Protein AF-A0A349B6N1-F1 (afdb_monomer)

Solvent-accessible surface area (backbone atoms only — not comparable to full-atom values): 6233 Å² total; per-residue (Å²): 134,77,68,34,76,48,78,56,98,93,41,81,46,80,33,86,40,68,71,80,73,52,56,73,65,50,50,49,51,40,52,51,54,51,53,57,46,42,62,50,6,75,63,31,42,87,94,47,46,77,70,32,94,56,28,71,59,32,49,71,34,28,36,42,58,53,53,61,75,65,71,64,57,69,70,42,51,50,54,50,42,53,53,40,31,72,75,68,75,42,56,39,72,78,33,31,34,42,56,54,20,38,54,41,39,76,72,71,99

Secondary structure (DSSP, 8-state):
-PPEEEEETTEEEEESSGGGGS-HHHHHHHHHHHHHHHHHHTTS-SS-GGGSTTHHHHHHSBHHHHHHHTT--HHHHHHHHHHHHHHHSS-GGGSBHHHHHHHHHHHT-

Mean predicted aligned error: 5.34 Å

pLDDT: mean 92.16, std 9.44, range [57.09, 98.81]

Radius of gyration: 15.43 Å; Cα contacts (8 Å, |Δi|>4): 122; chains: 1; bounding box: 40×24×40 Å

Nearest PDB structures (foldseek):
  8p84-assembly1_A  TM=9.374E-01  e=1.653E-10  Thermoanaerobacterales bacterium
  2bxr-assembly2_B  TM=8.688E-01  e=9.171E-04  Homo sapiens
  2z5y-assembly1_A  TM=8.136E-01  e=1.611E-03  Homo sapiens
  8i6i-assembly1_C  TM=7.270E-01  e=8.092E-04  Acinetobacter sp. YT-02
  6lqc-assembly1_A  TM=7.904E-01  e=2.070E-03  Erythrobacteraceae bacterium

Sequence (109 aa):
AGDDVILDDDGARRVANVAFGFDDDELTSYLELVGALEAIAEQVPLEAPWSVPQAQEWDAMSLAEWVRTREVVERVAGLFEVGVQAVFAASSAQLSLLHAAHYLHSAGG

Structure (mmCIF, N/CA/C/O backbone):
data_AF-A0A349B6N1-F1
#
_entry.id   AF-A0A349B6N1-F1
#
loop_
_atom_site.group_PDB
_atom_site.id
_atom_site.type_symbol
_atom_site.label_atom_id
_atom_site.label_alt_id
_atom_site.label_comp_id
_atom_site.label_asym_id
_atom_site.label_entity_id
_atom_site.label_seq_id
_atom_site.pdbx_PDB_ins_code
_atom_site.Cartn_x
_atom_site.Cartn_y
_atom_site.Cartn_z
_atom_site.occupancy
_atom_site.B_iso_or_equiv
_atom_site.auth_seq_id
_atom_site.auth_comp_id
_atom_site.auth_asym_id
_atom_site.auth_atom_id
_atom_site.pdbx_PDB_model_num
ATOM 1 N N . AL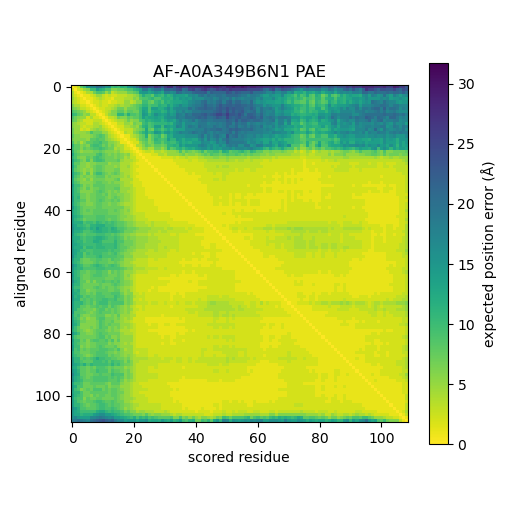A A 1 1 ? 23.993 13.649 -7.674 1.00 57.09 1 ALA A N 1
ATOM 2 C CA . ALA A 1 1 ? 22.811 12.842 -8.016 1.00 57.09 1 ALA A CA 1
ATOM 3 C C . ALA A 1 1 ? 23.312 11.433 -8.281 1.00 57.09 1 ALA A C 1
ATOM 5 O O . ALA A 1 1 ? 24.330 11.315 -8.953 1.00 57.09 1 ALA A O 1
ATOM 6 N N . GLY A 1 2 ? 22.733 10.420 -7.637 1.00 73.88 2 GLY A N 1
ATOM 7 C CA . GLY A 1 2 ? 23.036 9.027 -7.966 1.00 73.88 2 GLY A CA 1
ATOM 8 C C . GLY A 1 2 ? 22.209 8.639 -9.184 1.00 73.88 2 GLY A C 1
ATOM 9 O O . GLY A 1 2 ? 21.037 8.992 -9.230 1.00 73.88 2 GLY A O 1
ATOM 10 N N . ASP A 1 3 ? 22.830 7.994 -10.165 1.00 75.31 3 ASP A N 1
ATOM 11 C CA . ASP A 1 3 ? 22.098 7.364 -11.264 1.00 75.31 3 ASP A CA 1
ATOM 12 C C . ASP A 1 3 ? 21.572 6.008 -10.783 1.00 75.31 3 ASP A C 1
ATOM 14 O O . ASP A 1 3 ? 22.306 5.275 -10.110 1.00 75.31 3 ASP A O 1
ATOM 18 N N . ASP A 1 4 ? 20.355 5.652 -11.182 1.00 79.81 4 ASP A N 1
ATOM 19 C CA . ASP A 1 4 ? 19.790 4.323 -10.959 1.00 79.81 4 ASP A CA 1
ATOM 20 C C . ASP A 1 4 ? 20.187 3.383 -12.108 1.00 79.81 4 ASP A C 1
ATOM 22 O O . ASP A 1 4 ? 20.477 3.808 -13.232 1.00 79.81 4 ASP A O 1
ATOM 26 N N . VAL A 1 5 ? 20.222 2.079 -11.836 1.00 79.69 5 VAL A N 1
ATOM 27 C CA . VAL A 1 5 ? 20.469 1.045 -12.850 1.00 79.69 5 VAL A CA 1
ATOM 28 C C . VAL A 1 5 ? 19.235 0.167 -12.945 1.00 79.69 5 VAL A C 1
ATOM 30 O O . VAL A 1 5 ? 18.799 -0.395 -11.944 1.00 79.69 5 VAL A O 1
ATOM 33 N N . ILE A 1 6 ? 18.704 0.032 -14.156 1.00 77.38 6 ILE A N 1
ATOM 34 C CA . ILE A 1 6 ? 17.612 -0.882 -14.474 1.00 77.38 6 ILE A CA 1
ATOM 35 C C . ILE A 1 6 ? 18.204 -2.101 -15.163 1.00 77.38 6 ILE A C 1
ATOM 37 O O . ILE A 1 6 ? 19.025 -1.966 -16.073 1.00 77.38 6 ILE A O 1
ATOM 41 N N . LEU A 1 7 ? 17.798 -3.274 -14.688 1.00 77.25 7 LEU A N 1
ATOM 42 C CA . LEU A 1 7 ? 18.072 -4.562 -15.306 1.00 77.25 7 LEU A CA 1
ATOM 43 C C . LEU A 1 7 ? 16.761 -5.057 -15.917 1.00 77.25 7 LEU A C 1
ATOM 45 O O . LEU A 1 7 ? 15.794 -5.270 -15.187 1.00 77.25 7 LEU A O 1
ATOM 49 N N . ASP A 1 8 ? 16.737 -5.200 -17.234 1.00 76.00 8 ASP A N 1
ATOM 50 C CA . ASP A 1 8 ? 15.628 -5.752 -18.009 1.00 76.00 8 ASP A CA 1
ATOM 51 C C . ASP A 1 8 ? 16.142 -6.853 -18.957 1.00 76.00 8 ASP A C 1
ATOM 53 O O . ASP A 1 8 ? 17.332 -7.191 -18.952 1.00 76.00 8 ASP A O 1
ATOM 57 N N . ASP A 1 9 ? 15.244 -7.459 -19.739 1.00 73.56 9 ASP A N 1
ATOM 58 C CA . ASP A 1 9 ? 15.591 -8.543 -20.671 1.00 73.56 9 ASP A CA 1
ATOM 59 C C . ASP A 1 9 ? 16.571 -8.090 -21.776 1.00 73.56 9 ASP A C 1
ATOM 61 O O . ASP A 1 9 ? 17.297 -8.917 -22.335 1.00 73.56 9 ASP A O 1
ATOM 65 N N . ASP A 1 10 ? 16.648 -6.781 -22.049 1.00 76.25 10 ASP A N 1
ATOM 66 C CA . ASP A 1 10 ? 17.563 -6.170 -23.020 1.00 76.25 10 ASP A CA 1
ATOM 67 C C . ASP A 1 10 ? 18.927 -5.791 -22.401 1.00 76.25 10 ASP A C 1
ATOM 69 O O . ASP A 1 10 ? 19.869 -5.426 -23.117 1.00 76.25 10 ASP A O 1
ATOM 73 N N . GLY A 1 11 ? 19.079 -5.927 -21.078 1.00 82.12 11 GLY A N 1
ATOM 74 C CA . GLY A 1 11 ? 20.339 -5.801 -20.353 1.00 82.12 11 GLY A CA 1
ATOM 75 C C . GLY A 1 11 ? 20.309 -4.781 -19.215 1.00 82.12 11 GLY A C 1
ATOM 76 O O . GLY A 1 11 ? 19.309 -4.570 -18.539 1.00 82.12 11 GLY A O 1
ATOM 77 N N . ALA A 1 12 ? 21.469 -4.178 -18.939 1.00 83.38 12 ALA A N 1
ATOM 78 C CA . ALA A 1 12 ? 21.623 -3.179 -17.885 1.00 83.38 12 ALA A CA 1
ATOM 79 C C . ALA A 1 12 ? 21.699 -1.775 -18.485 1.00 83.38 12 ALA A C 1
ATOM 81 O O . ALA A 1 12 ? 22.633 -1.474 -19.234 1.00 83.38 12 ALA A O 1
ATOM 82 N N . ARG A 1 13 ? 20.782 -0.884 -18.099 1.00 83.38 13 ARG A N 1
ATOM 83 C CA . ARG A 1 13 ? 20.826 0.532 -18.487 1.00 83.38 13 ARG A CA 1
ATOM 84 C C . ARG A 1 13 ? 20.872 1.451 -17.275 1.00 83.38 13 ARG A C 1
ATOM 86 O O . ARG A 1 13 ? 20.175 1.243 -16.287 1.00 83.38 13 ARG A O 1
ATOM 93 N N . ARG A 1 14 ? 21.693 2.500 -17.365 1.00 78.62 14 ARG A N 1
ATOM 94 C CA . ARG A 1 14 ? 21.701 3.595 -16.388 1.00 78.62 14 ARG A CA 1
ATOM 95 C C . ARG A 1 14 ? 20.612 4.593 -16.732 1.00 78.62 14 ARG A C 1
ATOM 97 O O . ARG A 1 14 ? 20.515 5.023 -17.880 1.00 78.62 14 ARG A O 1
ATOM 104 N N . VAL A 1 15 ? 19.836 4.981 -15.734 1.00 75.81 15 VAL A N 1
ATOM 105 C CA . VAL A 1 15 ? 18.797 5.999 -15.846 1.00 75.81 15 VAL A CA 1
ATOM 106 C C . VAL A 1 15 ? 18.986 7.049 -14.765 1.00 75.81 15 VAL A C 1
ATOM 108 O O . VAL A 1 15 ? 19.446 6.762 -13.666 1.00 75.81 15 VAL A O 1
ATOM 111 N N . ALA A 1 16 ? 18.605 8.285 -15.077 1.00 71.50 16 ALA A N 1
ATOM 112 C CA . ALA A 1 16 ? 18.660 9.376 -14.107 1.00 71.50 16 ALA A CA 1
ATOM 113 C C . ALA A 1 16 ? 17.680 9.177 -12.931 1.00 71.50 16 ALA A C 1
ATOM 115 O O . ALA A 1 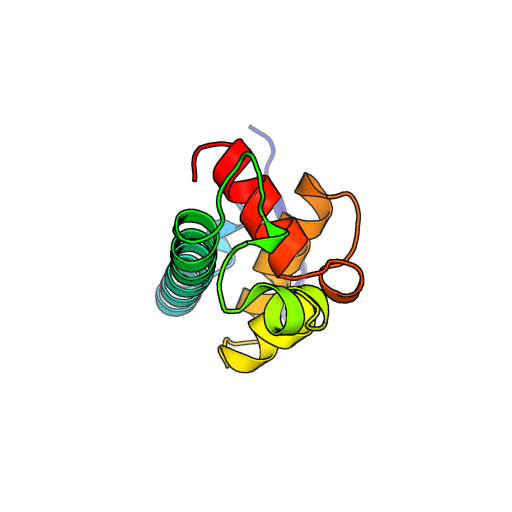16 ? 17.825 9.825 -11.899 1.00 71.50 16 ALA A O 1
ATOM 116 N N . ASN A 1 17 ? 16.664 8.328 -13.114 1.00 70.56 17 ASN A N 1
ATOM 117 C CA . ASN A 1 17 ? 15.656 7.963 -12.125 1.00 70.56 17 ASN A CA 1
ATOM 118 C C . ASN A 1 17 ? 14.991 6.647 -12.554 1.00 70.56 17 ASN A C 1
ATOM 120 O O . ASN A 1 17 ? 14.676 6.492 -13.739 1.00 70.56 17 ASN A O 1
ATOM 124 N N . VAL A 1 18 ? 14.741 5.737 -11.612 1.00 71.81 18 VAL A N 1
ATOM 125 C CA . VAL A 1 18 ? 14.024 4.472 -11.848 1.00 71.81 18 VAL A CA 1
ATOM 126 C C . VAL A 1 18 ? 12.667 4.654 -12.547 1.00 71.81 18 VAL A C 1
ATOM 128 O O . VAL A 1 18 ? 12.264 3.786 -13.315 1.00 71.81 18 VAL A O 1
ATOM 131 N N . ALA A 1 19 ? 11.999 5.800 -12.376 1.00 68.88 19 ALA A N 1
ATOM 132 C CA . ALA A 1 19 ? 10.750 6.144 -13.056 1.00 68.88 19 ALA A CA 1
ATOM 133 C C . ALA A 1 19 ? 10.899 6.216 -14.586 1.00 68.88 19 ALA A C 1
ATOM 135 O O . ALA A 1 19 ? 9.996 5.801 -15.300 1.00 68.88 19 ALA A O 1
ATOM 136 N N . PHE A 1 20 ? 12.068 6.614 -15.110 1.00 71.19 20 PHE A N 1
ATOM 137 C CA . PHE A 1 20 ? 12.379 6.533 -16.553 1.00 71.19 20 PHE A CA 1
ATOM 138 C C . PHE A 1 20 ? 12.604 5.088 -17.038 1.00 71.19 20 PHE A C 1
ATOM 140 O O . PHE A 1 20 ? 13.003 4.826 -18.179 1.00 71.19 20 PHE A O 1
ATOM 147 N N . GLY A 1 21 ? 12.406 4.135 -16.133 1.00 78.06 21 GLY A N 1
ATOM 148 C CA . GLY A 1 21 ? 12.234 2.729 -16.406 1.00 78.06 21 GLY A CA 1
ATOM 149 C C . GLY A 1 21 ? 10.949 2.391 -17.131 1.00 78.06 21 GLY A C 1
ATOM 150 O O . GLY A 1 21 ? 10.949 1.448 -17.915 1.00 78.06 21 GLY A O 1
ATOM 151 N N . PHE A 1 22 ? 9.892 3.146 -16.864 1.00 83.50 22 PHE A N 1
ATOM 152 C CA . PHE A 1 22 ? 8.512 2.790 -17.155 1.00 83.50 22 PHE A CA 1
ATOM 153 C C . PHE A 1 22 ? 7.945 3.679 -18.257 1.00 83.50 22 PHE A C 1
ATOM 155 O O . PHE A 1 22 ? 8.410 4.807 -18.444 1.00 83.50 22 PHE A O 1
ATOM 162 N N . ASP A 1 23 ? 6.976 3.156 -19.002 1.00 88.50 23 ASP A N 1
ATOM 163 C CA . ASP A 1 23 ? 6.204 3.963 -19.946 1.00 88.50 23 ASP A CA 1
ATOM 164 C C . ASP A 1 23 ? 5.072 4.743 -19.247 1.00 88.50 23 ASP A C 1
ATOM 166 O O . ASP A 1 23 ? 4.819 4.587 -18.048 1.00 88.50 23 ASP A O 1
ATOM 170 N N . ASP A 1 24 ? 4.423 5.644 -19.989 1.00 90.31 24 ASP A N 1
ATOM 171 C CA . ASP A 1 24 ? 3.395 6.539 -19.443 1.00 90.31 24 ASP A CA 1
ATOM 172 C C . ASP A 1 24 ? 2.155 5.772 -18.944 1.00 90.31 24 ASP A C 1
ATOM 174 O O . ASP A 1 24 ? 1.529 6.188 -17.963 1.00 90.31 24 ASP A O 1
ATOM 178 N N . ASP A 1 25 ? 1.815 4.642 -19.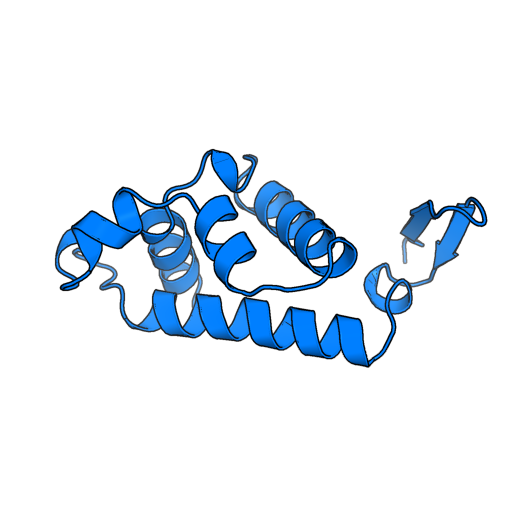571 1.00 93.25 25 ASP A N 1
ATOM 179 C CA . ASP A 1 25 ? 0.672 3.812 -19.181 1.00 93.25 25 ASP A CA 1
ATOM 180 C C . ASP A 1 25 ? 0.989 3.044 -17.887 1.00 93.25 25 ASP A C 1
ATOM 182 O O . ASP A 1 25 ? 0.169 2.995 -16.968 1.00 93.25 25 ASP A O 1
ATOM 186 N N . GLU A 1 26 ? 2.206 2.510 -17.760 1.00 93.31 26 GLU A N 1
ATOM 187 C CA . GLU A 1 26 ? 2.704 1.863 -16.544 1.00 93.31 26 GLU A CA 1
ATOM 188 C C . GLU A 1 26 ? 2.771 2.837 -15.361 1.00 93.31 26 GLU A C 1
ATOM 190 O O . GLU A 1 26 ? 2.343 2.500 -14.255 1.00 93.31 26 GLU A O 1
ATOM 195 N N . LEU A 1 27 ? 3.274 4.057 -15.576 1.00 92.38 27 LEU A N 1
ATOM 196 C CA . LEU A 1 27 ? 3.310 5.088 -14.535 1.00 92.38 27 LEU A CA 1
ATOM 197 C C . LEU A 1 27 ? 1.902 5.519 -14.124 1.00 92.38 27 LEU A C 1
ATOM 199 O O . LEU A 1 27 ? 1.639 5.691 -12.934 1.00 92.38 27 LEU A O 1
ATOM 203 N N . THR A 1 28 ? 0.987 5.650 -15.084 1.00 95.44 28 THR A N 1
ATOM 204 C CA . THR A 1 28 ? -0.423 5.939 -14.798 1.00 95.44 28 THR A CA 1
ATOM 205 C C . THR A 1 28 ? -1.045 4.825 -13.959 1.00 95.44 28 THR A C 1
ATOM 207 O O . THR A 1 28 ? -1.611 5.102 -12.904 1.00 95.44 28 THR A O 1
ATOM 210 N N . SER A 1 29 ? -0.858 3.565 -14.357 1.00 96.44 29 SER A N 1
ATOM 211 C CA . SER A 1 29 ? -1.348 2.395 -13.621 1.00 96.44 29 SER A CA 1
ATOM 212 C C . SER A 1 29 ? -0.762 2.309 -12.205 1.00 96.44 29 SER A C 1
ATOM 214 O O . SER A 1 29 ? -1.470 1.971 -11.255 1.00 96.44 29 SER A O 1
ATOM 216 N N . TYR A 1 30 ? 0.512 2.669 -12.030 1.00 95.94 30 TYR A N 1
ATOM 217 C CA . TYR A 1 30 ? 1.141 2.763 -10.714 1.00 95.94 30 TYR A CA 1
ATOM 218 C C . TYR A 1 30 ? 0.495 3.845 -9.838 1.00 95.94 30 TYR A C 1
ATOM 220 O O . TYR A 1 30 ? 0.185 3.589 -8.674 1.00 95.94 30 TYR A O 1
ATOM 228 N N . LEU A 1 31 ? 0.262 5.042 -10.383 1.00 95.75 31 LEU A N 1
ATOM 229 C CA . LEU A 1 31 ? -0.397 6.130 -9.654 1.00 95.75 31 LEU A CA 1
ATOM 230 C C . LEU A 1 31 ? -1.836 5.767 -9.273 1.00 95.75 31 LEU A C 1
ATOM 232 O O . LEU A 1 31 ? -2.259 6.047 -8.153 1.00 95.75 31 LEU A O 1
ATOM 236 N N . GLU A 1 32 ? -2.570 5.102 -10.166 1.00 97.88 32 GLU A N 1
ATOM 237 C CA . GLU A 1 32 ? -3.904 4.578 -9.871 1.00 97.88 32 GLU A CA 1
ATOM 238 C C . GLU A 1 32 ? -3.863 3.546 -8.742 1.00 97.88 32 GLU A C 1
ATOM 240 O O . GLU A 1 32 ? -4.670 3.628 -7.820 1.00 97.88 32 GLU A O 1
ATOM 245 N N . LEU A 1 33 ? -2.906 2.612 -8.768 1.00 98.19 33 LEU A N 1
ATOM 246 C CA . LEU A 1 33 ? -2.717 1.619 -7.711 1.00 98.19 33 LEU A CA 1
ATOM 247 C C . LEU A 1 33 ? -2.464 2.278 -6.347 1.00 98.19 33 LEU A C 1
ATOM 249 O O . LEU A 1 33 ? -3.112 1.908 -5.366 1.00 98.19 33 LEU A O 1
ATOM 253 N N . VAL A 1 34 ? -1.553 3.255 -6.289 1.00 97.00 34 VAL A N 1
ATOM 254 C CA . VAL A 1 34 ? -1.219 3.990 -5.057 1.00 97.00 34 VAL A CA 1
ATOM 255 C C . VAL A 1 34 ? -2.423 4.783 -4.552 1.00 97.00 34 VAL A C 1
ATOM 257 O O . VAL A 1 34 ? -2.825 4.594 -3.405 1.00 97.00 34 VAL A O 1
ATOM 260 N N . GLY A 1 35 ? -3.078 5.563 -5.416 1.00 97.94 35 GLY A N 1
ATOM 261 C CA . GLY A 1 35 ? -4.273 6.323 -5.041 1.00 97.94 35 GLY A CA 1
ATOM 262 C C . GLY A 1 35 ? -5.417 5.425 -4.559 1.00 97.94 35 GLY A C 1
ATOM 263 O O . GLY A 1 35 ? -6.190 5.785 -3.671 1.00 97.94 35 GLY A O 1
ATOM 264 N N . ALA A 1 36 ? -5.512 4.201 -5.080 1.00 98.38 36 ALA A N 1
ATOM 265 C CA . ALA A 1 36 ? -6.496 3.239 -4.612 1.00 98.38 36 ALA A CA 1
ATOM 266 C C . ALA A 1 36 ? -6.179 2.669 -3.217 1.00 98.38 36 ALA A C 1
ATOM 268 O O . ALA A 1 36 ? -7.109 2.237 -2.532 1.00 98.38 36 ALA A O 1
ATOM 269 N N . LEU A 1 37 ? -4.904 2.626 -2.807 1.00 98.44 37 LEU A N 1
ATOM 270 C CA . LEU A 1 37 ? -4.508 2.295 -1.433 1.00 98.44 37 LEU A CA 1
ATOM 271 C C . LEU A 1 37 ? -4.750 3.481 -0.495 1.00 98.44 37 LEU A C 1
ATOM 273 O O . LEU A 1 37 ? -5.282 3.280 0.594 1.00 98.44 37 LEU A O 1
ATOM 277 N N . GLU A 1 38 ? -4.424 4.701 -0.927 1.00 98.25 38 GLU A N 1
ATOM 278 C CA . GLU A 1 38 ? -4.705 5.942 -0.190 1.00 98.25 38 GLU A CA 1
ATOM 279 C C . GLU A 1 38 ? -6.202 6.061 0.132 1.00 98.25 38 GLU A C 1
ATOM 281 O O . GLU A 1 38 ? -6.583 6.259 1.283 1.00 98.25 38 GLU A O 1
ATOM 286 N N . ALA A 1 39 ? -7.076 5.788 -0.841 1.00 98.31 39 ALA A N 1
ATOM 287 C CA . ALA A 1 39 ? -8.523 5.784 -0.628 1.00 98.31 39 ALA A CA 1
ATOM 288 C C . ALA A 1 39 ? -8.996 4.735 0.402 1.00 98.31 39 ALA A C 1
ATOM 290 O O . ALA A 1 39 ? -10.039 4.906 1.039 1.00 98.31 39 ALA A O 1
ATOM 291 N N . ILE A 1 40 ? -8.268 3.625 0.571 1.00 98.19 40 ILE A N 1
ATOM 292 C CA . ILE A 1 40 ? -8.529 2.658 1.650 1.00 98.19 40 ILE A CA 1
ATOM 293 C C . ILE A 1 40 ? -8.014 3.222 2.977 1.00 98.19 40 ILE A C 1
ATOM 295 O O . ILE A 1 40 ? -8.732 3.169 3.973 1.00 98.19 40 ILE A O 1
ATOM 299 N N . ALA A 1 41 ? -6.811 3.798 2.992 1.00 98.31 41 ALA A N 1
ATOM 300 C CA . ALA A 1 41 ? -6.197 4.410 4.168 1.00 98.31 41 ALA A CA 1
ATOM 301 C C . ALA A 1 41 ? -7.075 5.508 4.789 1.00 98.31 41 ALA A C 1
ATOM 303 O O . ALA A 1 41 ? -7.309 5.482 5.998 1.00 98.31 41 ALA A O 1
ATOM 304 N N . GLU A 1 42 ? -7.658 6.389 3.973 1.00 97.88 42 GLU A N 1
ATOM 305 C CA . GLU A 1 42 ? -8.576 7.451 4.415 1.00 97.88 42 GLU A CA 1
ATOM 306 C C . GLU A 1 42 ? -9.817 6.923 5.162 1.00 97.88 42 GLU A C 1
ATOM 308 O O . GLU A 1 42 ? -10.385 7.618 6.007 1.00 97.88 42 GLU A O 1
ATOM 313 N N . GLN A 1 43 ? -10.242 5.685 4.888 1.00 97.88 43 GLN A N 1
ATOM 314 C CA . GLN A 1 43 ? -11.381 5.054 5.564 1.00 97.88 43 GLN A CA 1
ATOM 315 C C . GLN A 1 43 ? -11.013 4.447 6.923 1.00 97.88 43 GLN A C 1
ATOM 317 O O . GLN A 1 43 ? -11.907 4.179 7.728 1.00 97.88 43 GLN A O 1
ATOM 322 N N . VAL A 1 44 ? -9.726 4.202 7.190 1.00 98.25 44 VAL A N 1
ATOM 323 C CA . VAL A 1 44 ? -9.255 3.523 8.403 1.00 98.25 44 VAL A CA 1
ATOM 324 C C . VAL A 1 44 ? -9.045 4.541 9.531 1.00 98.25 44 VAL A C 1
ATOM 326 O O . VAL A 1 44 ? -8.154 5.385 9.429 1.00 98.25 44 VAL A O 1
ATOM 329 N N . PRO A 1 45 ? -9.799 4.473 10.645 1.00 97.62 45 PRO A N 1
ATOM 330 C CA . PRO A 1 45 ? -9.625 5.408 11.756 1.00 97.62 45 PRO A CA 1
ATOM 331 C C . PRO A 1 45 ? -8.259 5.247 12.437 1.00 97.62 45 PRO A C 1
ATOM 333 O O . PRO A 1 45 ? -7.861 4.131 12.762 1.00 97.62 45 PRO A O 1
ATOM 336 N N . LEU A 1 46 ? -7.573 6.358 12.729 1.00 97.38 46 LEU A N 1
ATOM 337 C CA . LEU A 1 46 ? -6.241 6.337 13.356 1.00 97.38 46 LEU A CA 1
ATOM 338 C C . LEU A 1 46 ? -6.253 5.775 14.788 1.00 97.38 46 LEU A C 1
ATOM 340 O O . LEU A 1 46 ? -5.381 5.001 15.159 1.00 97.38 46 LEU A O 1
ATOM 344 N N . GLU A 1 47 ? -7.260 6.117 15.590 1.00 97.56 47 GLU A N 1
ATOM 345 C CA . GLU A 1 47 ? -7.319 5.689 16.999 1.00 97.56 47 GLU A CA 1
ATOM 346 C C . GLU A 1 47 ? -7.839 4.255 17.178 1.00 97.56 47 GLU A C 1
ATOM 348 O O . GLU A 1 47 ? -7.588 3.606 18.192 1.00 97.56 47 GLU A O 1
ATOM 353 N N . ALA A 1 48 ? -8.613 3.762 16.209 1.00 97.62 48 ALA A N 1
ATOM 354 C CA . ALA A 1 48 ? -9.272 2.464 16.285 1.00 97.62 48 ALA A CA 1
A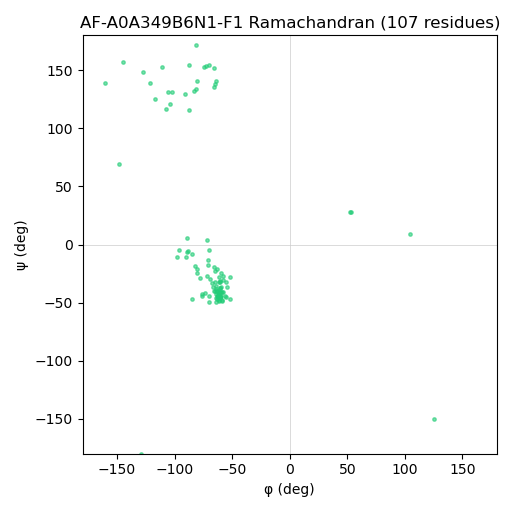TOM 355 C C . ALA A 1 48 ? -9.401 1.841 14.885 1.00 97.62 48 ALA A C 1
ATOM 357 O O . ALA A 1 48 ? -10.520 1.730 14.369 1.00 97.62 48 ALA A O 1
ATOM 358 N N . PRO A 1 49 ? -8.289 1.420 14.253 1.00 97.62 49 PRO A N 1
ATOM 359 C CA . PRO A 1 49 ? -8.305 0.881 12.891 1.00 97.62 49 PRO A CA 1
ATOM 360 C C . PRO A 1 49 ? -9.225 -0.339 12.741 1.00 97.62 49 PRO A C 1
ATOM 362 O O . PRO A 1 49 ? -9.870 -0.507 11.714 1.00 97.62 49 PRO A O 1
ATOM 365 N N . TRP A 1 50 ? -9.395 -1.137 13.799 1.00 98.06 50 TRP A N 1
ATOM 366 C CA . TRP A 1 50 ? -10.306 -2.291 13.834 1.00 98.06 50 TRP A CA 1
ATOM 367 C C . TRP A 1 50 ? -11.806 -1.939 13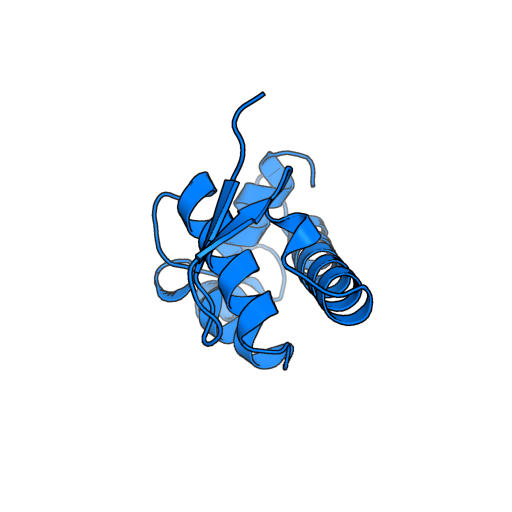.822 1.00 98.06 50 TRP A 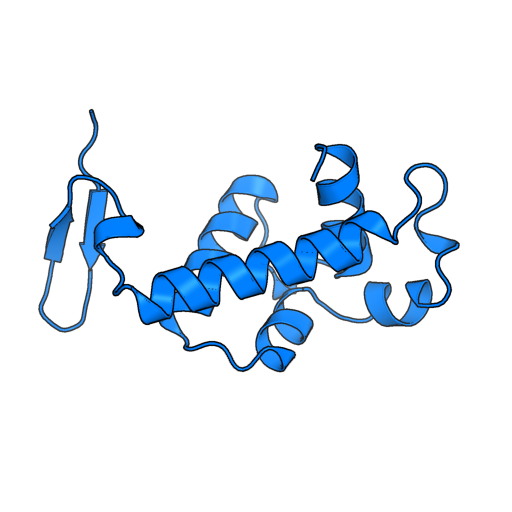C 1
ATOM 369 O O . TRP A 1 50 ? -12.639 -2.842 13.811 1.00 98.06 50 TRP A O 1
ATOM 379 N N . SER A 1 51 ? -12.176 -0.656 13.886 1.00 98.19 51 SER A N 1
ATOM 380 C CA . SER A 1 51 ? -13.582 -0.223 13.923 1.00 98.19 51 SER A CA 1
ATOM 381 C C . SER A 1 51 ? -14.201 0.036 12.545 1.00 98.19 51 SER A C 1
ATOM 383 O O . SER A 1 51 ? -15.421 0.180 12.455 1.00 98.19 51 SER A O 1
ATOM 385 N N . VAL A 1 52 ? -13.397 0.075 11.473 1.00 97.56 52 VAL A N 1
ATOM 386 C CA . VAL A 1 52 ? -13.914 0.192 10.100 1.00 97.56 52 VAL A CA 1
ATOM 387 C C . VAL A 1 52 ? -14.750 -1.054 9.751 1.00 97.56 52 VAL A C 1
ATOM 389 O O . VAL A 1 52 ? -14.369 -2.157 10.149 1.00 97.56 52 VAL A O 1
ATOM 392 N N . PRO A 1 53 ? -15.885 -0.944 9.029 1.00 98.19 53 PRO A N 1
ATOM 393 C CA . PRO A 1 53 ? -16.765 -2.092 8.777 1.00 98.19 53 PRO A CA 1
ATOM 394 C C . PRO A 1 53 ? -16.072 -3.298 8.126 1.00 98.19 53 PRO A C 1
ATOM 396 O O . PRO A 1 53 ? -16.432 -4.440 8.402 1.00 98.19 53 PRO A O 1
ATOM 399 N N . GLN A 1 54 ? -15.061 -3.048 7.295 1.00 98.19 5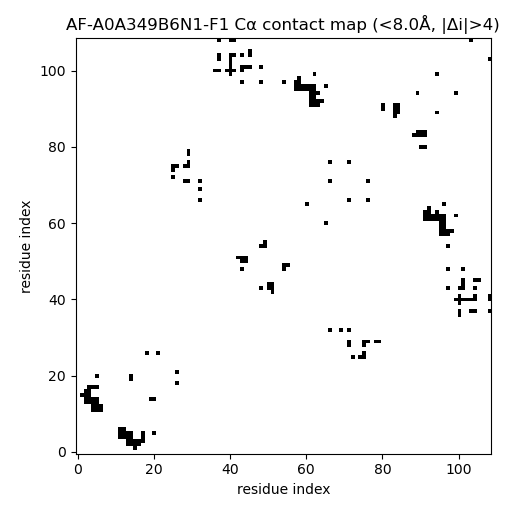4 GLN A N 1
ATOM 400 C CA . GLN A 1 54 ? -14.281 -4.050 6.573 1.00 98.19 54 GLN A CA 1
ATOM 401 C C . GLN A 1 54 ? -13.060 -4.555 7.356 1.00 98.19 54 GLN A C 1
ATOM 403 O O . GLN A 1 54 ? -12.277 -5.324 6.808 1.00 98.19 54 GLN A O 1
ATOM 408 N N . ALA A 1 55 ? -12.873 -4.160 8.622 1.00 98.44 55 ALA A N 1
ATOM 409 C CA . ALA A 1 55 ? -11.648 -4.437 9.378 1.00 98.44 55 ALA A CA 1
ATOM 410 C C . ALA A 1 55 ? -11.252 -5.917 9.350 1.00 98.44 55 ALA A C 1
ATOM 412 O O . ALA A 1 55 ? -10.103 -6.235 9.075 1.00 98.44 55 ALA A O 1
ATOM 413 N N . GLN A 1 56 ? -12.203 -6.825 9.585 1.00 98.44 56 GLN A N 1
ATOM 414 C CA . GLN A 1 56 ? -11.923 -8.262 9.580 1.00 98.44 56 GLN A CA 1
ATOM 415 C C . GLN A 1 56 ? -11.483 -8.770 8.199 1.00 98.44 56 GLN A C 1
ATOM 417 O O . GLN A 1 56 ? -10.613 -9.630 8.115 1.00 98.44 56 GLN A O 1
ATOM 422 N N . GLU A 1 57 ? -12.085 -8.256 7.127 1.00 98.50 57 GLU A N 1
ATOM 423 C CA . GLU A 1 57 ? -11.741 -8.633 5.756 1.00 98.50 57 GLU A CA 1
ATOM 424 C C . GLU A 1 57 ? -10.357 -8.099 5.377 1.00 98.50 57 GLU A C 1
ATOM 426 O O . GLU A 1 57 ? -9.508 -8.856 4.913 1.00 98.50 57 GLU A O 1
ATOM 431 N N . TRP A 1 58 ? -10.105 -6.813 5.626 1.00 98.62 58 TRP A N 1
ATOM 432 C CA . TRP A 1 58 ? -8.831 -6.171 5.307 1.00 98.62 58 TRP A CA 1
ATOM 433 C C . TRP A 1 58 ? -7.682 -6.664 6.184 1.00 98.62 58 TRP A C 1
ATOM 435 O O . TRP A 1 58 ? -6.545 -6.679 5.731 1.00 98.62 58 TRP A O 1
ATOM 445 N N . ASP A 1 59 ? -7.943 -7.080 7.422 1.00 98.69 59 ASP A N 1
ATOM 446 C CA . ASP A 1 59 ? -6.897 -7.639 8.280 1.00 98.69 59 ASP A CA 1
ATOM 447 C C . ASP A 1 59 ? -6.553 -9.092 7.922 1.00 98.69 59 ASP A C 1
ATOM 449 O O . ASP A 1 59 ? -5.417 -9.528 8.096 1.00 98.69 59 ASP A O 1
ATOM 453 N N . ALA A 1 60 ? -7.519 -9.838 7.376 1.00 98.44 60 ALA A N 1
ATOM 454 C CA . ALA A 1 60 ? -7.305 -11.201 6.893 1.00 98.44 60 ALA A CA 1
ATOM 455 C C . ALA A 1 60 ? -6.672 -11.260 5.492 1.00 98.44 60 ALA A C 1
ATOM 457 O O . ALA A 1 60 ? -6.113 -12.293 5.124 1.00 98.44 60 ALA A O 1
ATOM 458 N N . MET A 1 61 ? -6.775 -10.182 4.712 1.00 98.69 61 MET A N 1
ATOM 459 C CA . MET A 1 61 ? -6.199 -10.064 3.375 1.00 98.69 61 MET A CA 1
ATOM 460 C C . MET A 1 61 ? -4.788 -9.479 3.452 1.00 98.69 61 MET A C 1
ATOM 462 O O . MET A 1 61 ? -4.571 -8.421 4.044 1.00 98.69 61 MET A O 1
ATOM 466 N N . SER A 1 62 ? -3.820 -10.130 2.812 1.00 98.81 62 SER A N 1
ATOM 467 C CA . SER A 1 62 ? -2.488 -9.548 2.650 1.00 98.81 62 SER A CA 1
ATOM 468 C C . SER A 1 62 ? -2.487 -8.407 1.627 1.00 98.81 62 SER A C 1
ATOM 470 O O . SER A 1 62 ? -3.268 -8.401 0.672 1.00 98.81 62 SER A O 1
ATOM 472 N N . LEU A 1 63 ? -1.556 -7.461 1.758 1.00 98.81 63 LEU A N 1
ATOM 473 C CA . LEU A 1 63 ? -1.392 -6.386 0.779 1.00 98.81 63 LEU A CA 1
ATOM 474 C C . LEU A 1 63 ? -1.071 -6.949 -0.618 1.00 98.81 63 LEU A C 1
ATOM 476 O O . LEU A 1 63 ? -1.598 -6.455 -1.611 1.00 98.81 63 LEU A O 1
ATOM 480 N N . ALA A 1 64 ? -0.290 -8.032 -0.705 1.00 98.62 64 ALA A N 1
ATOM 481 C CA . ALA A 1 64 ? -0.025 -8.720 -1.972 1.00 98.62 64 ALA A CA 1
ATOM 482 C C . ALA A 1 64 ? -1.295 -9.292 -2.623 1.00 98.62 64 ALA A C 1
ATOM 484 O O . ALA A 1 64 ? -1.442 -9.244 -3.844 1.00 98.62 64 ALA A O 1
ATOM 485 N N . GLU A 1 65 ? -2.204 -9.874 -1.832 1.00 98.62 65 GLU A N 1
ATOM 486 C CA . GLU A 1 65 ? -3.494 -10.361 -2.338 1.00 98.62 65 GLU A CA 1
ATOM 487 C C . GLU A 1 65 ? -4.323 -9.218 -2.894 1.00 98.62 65 GLU A C 1
ATOM 489 O O . GLU A 1 65 ? -4.835 -9.335 -4.005 1.00 98.62 65 GLU A O 1
ATOM 494 N N . TRP A 1 66 ? -4.380 -8.100 -2.175 1.00 98.62 66 TRP A N 1
ATOM 495 C CA . TRP A 1 66 ? -5.072 -6.910 -2.641 1.00 98.62 66 TRP A CA 1
ATOM 496 C C . TRP A 1 66 ? -4.487 -6.371 -3.954 1.00 98.62 66 TRP A C 1
ATOM 498 O O . TRP A 1 66 ? -5.248 -6.142 -4.893 1.00 98.62 66 TRP A O 1
ATOM 508 N N . VAL A 1 67 ? -3.158 -6.254 -4.084 1.00 98.44 67 VAL A N 1
ATOM 509 C CA . VAL A 1 67 ? -2.515 -5.816 -5.342 1.00 98.44 67 VAL A CA 1
ATOM 510 C C . VAL A 1 67 ? -2.894 -6.736 -6.505 1.00 98.44 67 VAL A C 1
ATOM 512 O O . VAL A 1 67 ? -3.220 -6.249 -7.585 1.00 98.44 67 VAL A O 1
ATOM 515 N N . ARG A 1 68 ? -2.947 -8.060 -6.295 1.00 97.81 68 ARG A N 1
ATOM 516 C CA . ARG A 1 68 ? -3.382 -9.003 -7.343 1.00 97.81 68 ARG A CA 1
ATOM 517 C C . ARG A 1 68 ? -4.815 -8.754 -7.813 1.00 97.81 68 ARG A C 1
ATOM 519 O O . ARG A 1 68 ? -5.097 -8.962 -8.987 1.00 97.81 68 ARG A O 1
ATOM 526 N N . THR A 1 69 ? -5.707 -8.280 -6.939 1.00 97.62 69 THR A N 1
ATOM 527 C CA . THR A 1 69 ? -7.083 -7.919 -7.338 1.00 97.62 69 THR A CA 1
ATOM 528 C C . THR A 1 69 ? -7.164 -6.657 -8.200 1.00 97.62 69 THR A C 1
ATOM 530 O O . THR A 1 69 ? -8.210 -6.398 -8.788 1.00 97.62 69 THR A O 1
ATOM 533 N N . ARG A 1 70 ? -6.083 -5.868 -8.286 1.00 97.31 70 ARG A N 1
ATOM 534 C CA . ARG A 1 70 ? -6.012 -4.657 -9.117 1.00 97.31 70 ARG A CA 1
ATOM 535 C C . ARG A 1 70 ? -5.632 -4.933 -10.571 1.00 97.31 70 ARG A C 1
ATOM 537 O O . ARG A 1 70 ? -5.700 -4.010 -11.369 1.00 97.31 70 ARG A O 1
ATOM 544 N N . GLU A 1 71 ? -5.242 -6.168 -10.901 1.00 94.31 71 GLU A N 1
ATOM 545 C CA . GLU A 1 71 ? -4.918 -6.611 -12.269 1.00 94.31 71 GLU A CA 1
ATOM 546 C C . GLU A 1 71 ? -3.879 -5.727 -12.993 1.00 94.31 71 GLU A C 1
ATOM 548 O O . GLU A 1 71 ? -3.856 -5.647 -14.220 1.00 94.31 71 GLU A O 1
ATOM 553 N N . VAL A 1 72 ? -2.991 -5.073 -12.235 1.00 95.12 72 VAL A N 1
ATOM 554 C CA . VAL A 1 72 ? -1.875 -4.301 -12.794 1.00 95.12 72 VAL A CA 1
ATOM 555 C C . VAL A 1 72 ? -0.834 -5.232 -13.415 1.00 95.12 72 VAL A C 1
ATOM 557 O O . VAL A 1 72 ? -0.687 -6.389 -13.014 1.00 95.12 72 VAL A O 1
ATOM 560 N N . VAL A 1 73 ? -0.070 -4.724 -14.381 1.00 94.75 73 VAL A N 1
ATOM 561 C CA . VAL A 1 73 ? 1.021 -5.491 -14.994 1.00 94.75 73 VAL A CA 1
ATOM 562 C C . VAL A 1 73 ? 2.139 -5.779 -13.985 1.00 94.75 73 VAL A C 1
ATOM 564 O O . VAL A 1 73 ? 2.390 -4.995 -13.068 1.00 94.75 73 VAL A O 1
ATOM 567 N N . GLU A 1 74 ? 2.862 -6.884 -14.185 1.00 92.62 74 GLU A N 1
ATOM 568 C CA . GLU A 1 74 ? 3.886 -7.377 -13.247 1.00 92.62 74 GLU A CA 1
ATOM 569 C C . GLU A 1 74 ? 4.956 -6.325 -12.917 1.00 92.62 74 GLU A C 1
ATOM 571 O O . GLU A 1 74 ? 5.394 -6.211 -11.776 1.00 92.62 74 GLU A O 1
ATOM 576 N N . ARG A 1 75 ? 5.345 -5.498 -13.895 1.00 90.25 75 ARG A N 1
ATOM 577 C CA . ARG A 1 75 ? 6.322 -4.421 -13.680 1.00 90.25 75 ARG A CA 1
ATOM 578 C C . ARG A 1 75 ? 5.825 -3.368 -12.685 1.00 90.25 75 ARG A C 1
ATOM 580 O O . ARG A 1 75 ? 6.600 -2.926 -11.840 1.00 90.25 75 ARG A O 1
ATOM 587 N N . VAL A 1 76 ? 4.545 -3.002 -12.752 1.00 94.56 76 VAL A N 1
ATOM 588 C CA . VAL A 1 76 ? 3.910 -2.045 -11.830 1.00 94.56 76 VAL A CA 1
ATOM 589 C C . VAL A 1 76 ? 3.773 -2.656 -10.437 1.00 94.56 76 VAL A C 1
ATOM 591 O O . VAL A 1 76 ? 4.131 -2.011 -9.451 1.00 94.56 76 VAL A O 1
ATOM 594 N N . ALA A 1 77 ? 3.340 -3.920 -10.347 1.00 96.00 77 ALA A N 1
ATOM 595 C CA . ALA A 1 77 ? 3.297 -4.652 -9.080 1.00 96.00 77 ALA A CA 1
ATOM 596 C C . ALA A 1 77 ? 4.690 -4.763 -8.434 1.00 96.00 77 ALA A C 1
ATOM 598 O O . ALA A 1 77 ? 4.832 -4.565 -7.228 1.00 96.00 77 ALA A O 1
ATOM 599 N N . GLY A 1 78 ? 5.729 -5.011 -9.236 1.00 94.31 78 GLY A N 1
ATOM 600 C CA . GLY A 1 78 ? 7.116 -5.059 -8.783 1.00 94.31 78 GLY A CA 1
ATOM 601 C C . GLY A 1 78 ? 7.625 -3.714 -8.262 1.00 94.31 78 GLY A C 1
ATOM 602 O O . GLY A 1 78 ? 8.265 -3.671 -7.213 1.00 94.31 78 GLY A O 1
ATOM 603 N N . LEU A 1 79 ? 7.308 -2.604 -8.940 1.00 93.31 79 LEU A N 1
ATOM 604 C CA . LEU A 1 79 ? 7.654 -1.264 -8.450 1.00 93.31 79 LEU A CA 1
ATOM 605 C C . LEU A 1 79 ? 6.974 -0.964 -7.108 1.00 93.31 79 LEU A C 1
ATOM 607 O O . LEU A 1 79 ? 7.614 -0.461 -6.184 1.00 93.31 79 LEU A O 1
ATOM 611 N N . PHE A 1 80 ? 5.694 -1.317 -6.986 1.00 96.25 80 PHE A N 1
ATOM 612 C CA . PHE A 1 80 ? 4.948 -1.184 -5.740 1.00 96.25 80 PHE A CA 1
ATOM 613 C C . PHE A 1 80 ? 5.567 -2.024 -4.611 1.00 96.25 80 PHE A C 1
ATOM 615 O O . PHE A 1 80 ? 5.781 -1.512 -3.514 1.00 96.25 80 PHE A O 1
ATOM 622 N N . GLU A 1 81 ? 5.939 -3.277 -4.886 1.00 97.00 81 GLU A N 1
ATOM 623 C CA . GLU A 1 81 ? 6.612 -4.159 -3.924 1.00 97.00 81 GLU A CA 1
ATOM 624 C C . GLU A 1 81 ? 7.941 -3.570 -3.425 1.00 97.00 81 GLU A C 1
ATOM 626 O O . GLU A 1 81 ? 8.222 -3.618 -2.227 1.00 97.00 81 GLU A O 1
ATOM 631 N N . VAL A 1 82 ? 8.741 -2.958 -4.307 1.00 94.81 82 VAL A N 1
ATOM 632 C CA . VAL A 1 82 ? 9.975 -2.257 -3.909 1.00 94.81 82 VAL A CA 1
ATOM 633 C C . VAL A 1 82 ? 9.669 -1.114 -2.936 1.00 94.81 82 VAL A C 1
ATOM 635 O O . VAL A 1 82 ? 10.352 -0.975 -1.919 1.00 94.81 82 VAL A O 1
ATOM 638 N N . GLY A 1 83 ? 8.627 -0.322 -3.210 1.00 94.19 83 GLY A N 1
ATOM 639 C CA . GLY A 1 83 ? 8.170 0.740 -2.311 1.00 94.19 83 GLY A CA 1
ATOM 640 C C . GLY A 1 83 ? 7.741 0.202 -0.943 1.00 94.19 83 GLY A C 1
ATOM 641 O O . GLY A 1 83 ? 8.176 0.712 0.092 1.00 94.19 83 GLY A O 1
ATOM 642 N N . VAL A 1 84 ? 6.963 -0.883 -0.927 1.00 97.06 84 VAL A N 1
ATOM 643 C CA . VAL A 1 84 ? 6.538 -1.562 0.305 1.00 97.06 84 VAL A CA 1
ATOM 644 C C . VAL A 1 84 ? 7.743 -2.027 1.123 1.00 97.06 84 VAL A C 1
ATOM 646 O O . VAL A 1 84 ? 7.829 -1.726 2.313 1.00 97.06 84 VAL A O 1
ATOM 649 N N . GLN A 1 85 ? 8.710 -2.699 0.500 1.00 96.81 85 GLN A N 1
ATOM 650 C CA . GLN A 1 85 ? 9.906 -3.187 1.189 1.00 96.81 85 GLN A CA 1
ATOM 651 C C . GLN A 1 85 ? 10.767 -2.047 1.742 1.00 96.81 85 GLN A C 1
ATOM 653 O O . GLN A 1 85 ? 11.333 -2.183 2.826 1.00 96.81 85 GLN A O 1
ATOM 658 N N . ALA A 1 86 ? 10.843 -0.916 1.037 1.00 95.44 86 ALA A N 1
ATOM 659 C CA . ALA A 1 86 ? 11.579 0.256 1.499 1.00 95.44 86 ALA A CA 1
ATOM 660 C C . ALA A 1 86 ? 10.951 0.899 2.750 1.00 95.44 86 ALA A C 1
ATOM 662 O O . ALA A 1 86 ? 11.682 1.358 3.627 1.00 95.44 86 ALA A O 1
ATOM 663 N N . VAL A 1 87 ? 9.617 0.917 2.849 1.00 95.31 87 VAL A N 1
ATOM 664 C CA . VAL A 1 87 ? 8.885 1.537 3.969 1.00 95.31 87 VAL A CA 1
ATOM 665 C C . VAL A 1 87 ? 8.737 0.582 5.155 1.00 95.31 87 VAL A C 1
ATOM 667 O O . VAL A 1 87 ? 9.006 0.958 6.295 1.00 95.31 87 VAL A O 1
ATOM 670 N N . PHE A 1 88 ? 8.326 -0.659 4.897 1.00 95.69 88 PHE A N 1
ATOM 671 C CA . PHE A 1 88 ? 7.945 -1.622 5.934 1.00 95.69 88 PHE A CA 1
ATOM 672 C C . PHE A 1 88 ? 9.054 -2.612 6.297 1.00 95.69 88 PHE A C 1
ATOM 674 O O . PHE A 1 88 ? 8.904 -3.354 7.268 1.00 95.69 88 PHE A O 1
ATOM 681 N N . ALA A 1 89 ? 10.149 -2.663 5.528 1.00 97.19 89 ALA A N 1
ATOM 682 C CA . ALA A 1 89 ? 11.198 -3.680 5.662 1.00 97.19 89 ALA A CA 1
ATOM 683 C C . ALA A 1 89 ? 10.655 -5.128 5.631 1.00 97.19 89 ALA A C 1
ATOM 685 O O . ALA A 1 89 ? 11.241 -6.043 6.214 1.00 97.19 89 ALA A O 1
ATOM 686 N N . ALA A 1 90 ? 9.528 -5.332 4.946 1.00 96.56 90 ALA A N 1
ATOM 687 C CA . ALA A 1 90 ? 8.826 -6.600 4.792 1.00 96.56 90 ALA A CA 1
ATOM 688 C C . ALA A 1 90 ? 8.195 -6.673 3.397 1.00 96.56 90 ALA A C 1
ATOM 690 O O . ALA A 1 90 ? 7.944 -5.641 2.776 1.00 96.56 90 ALA A O 1
ATOM 691 N N . SER A 1 91 ? 7.932 -7.886 2.909 1.00 98.00 91 SER A N 1
ATOM 692 C CA . SER A 1 91 ? 7.206 -8.060 1.643 1.00 98.00 91 SER A CA 1
ATOM 693 C C . SER A 1 91 ? 5.715 -7.767 1.804 1.00 98.00 91 SER A C 1
ATOM 695 O O . SER A 1 91 ? 5.153 -7.999 2.879 1.00 98.00 91 SER A O 1
ATOM 697 N N . SER A 1 92 ? 5.036 -7.343 0.734 1.00 98.31 92 SER A N 1
ATOM 698 C CA . SER A 1 92 ? 3.582 -7.094 0.783 1.00 98.31 92 SER A CA 1
ATOM 699 C C . SER A 1 92 ? 2.765 -8.339 1.154 1.00 98.31 92 SER A C 1
ATOM 701 O O . SER A 1 92 ? 1.676 -8.228 1.713 1.00 98.31 92 SER A O 1
ATOM 703 N N . ALA A 1 93 ? 3.295 -9.541 0.914 1.00 98.38 93 ALA A N 1
ATOM 704 C CA . ALA A 1 93 ? 2.652 -10.801 1.290 1.00 98.38 93 ALA A CA 1
ATOM 705 C C . ALA A 1 93 ? 2.657 -11.059 2.809 1.00 98.38 93 ALA A C 1
ATOM 707 O O . ALA A 1 93 ? 1.900 -11.897 3.291 1.00 98.38 93 ALA A O 1
ATOM 708 N N . GLN A 1 94 ? 3.508 -10.358 3.563 1.00 98.38 94 GLN A N 1
ATOM 709 C CA . GLN A 1 94 ? 3.605 -10.463 5.023 1.00 98.38 94 GLN A CA 1
ATOM 710 C C . GLN A 1 94 ? 2.806 -9.379 5.754 1.00 98.38 94 GLN A C 1
ATOM 712 O O . GLN A 1 94 ? 2.762 -9.383 6.983 1.00 98.38 94 GLN A O 1
ATOM 717 N N . LEU A 1 95 ? 2.206 -8.440 5.021 1.00 98.50 95 LEU A N 1
ATOM 718 C CA . LEU A 1 95 ? 1.488 -7.303 5.584 1.00 98.50 95 LEU A CA 1
ATOM 719 C C . LEU A 1 95 ? -0.015 -7.509 5.441 1.00 98.50 95 LEU A C 1
ATOM 721 O O . LEU A 1 95 ? -0.487 -7.790 4.346 1.00 98.50 95 LEU A O 1
ATOM 725 N N . SER A 1 96 ? -0.758 -7.307 6.529 1.00 98.75 96 SER A N 1
ATOM 726 C CA . SER A 1 96 ? -2.216 -7.125 6.485 1.00 98.75 96 SER A CA 1
ATOM 727 C C . SER A 1 96 ? -2.544 -5.829 5.730 1.00 98.75 96 SER A C 1
ATOM 729 O O . SER A 1 96 ? -1.870 -4.809 5.927 1.00 98.75 96 SER A O 1
ATOM 731 N N . LEU A 1 97 ? -3.566 -5.852 4.866 1.00 98.81 97 LEU A N 1
ATOM 732 C CA . LEU A 1 97 ? -4.031 -4.659 4.152 1.00 98.81 97 LEU A CA 1
ATOM 733 C C . LEU A 1 97 ? -4.503 -3.590 5.145 1.00 98.81 97 LEU A C 1
ATOM 735 O O . LEU A 1 97 ? -4.175 -2.416 4.974 1.00 98.81 97 LEU A O 1
ATOM 739 N N . LEU A 1 98 ? -5.208 -3.989 6.213 1.00 98.75 98 LEU A N 1
ATOM 740 C CA . LEU A 1 98 ? -5.639 -3.063 7.264 1.00 98.75 98 LEU A CA 1
ATOM 741 C C . LEU A 1 98 ? -4.44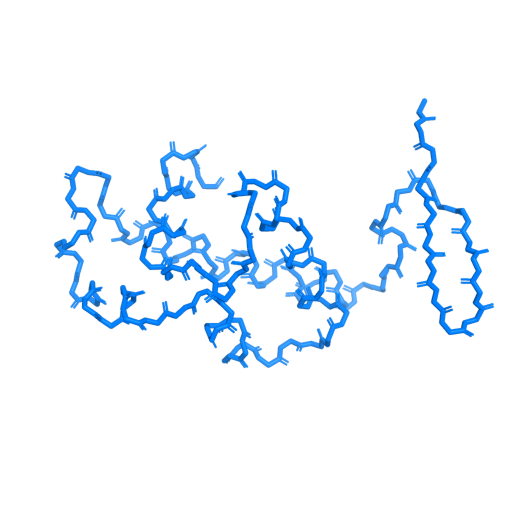2 -2.367 7.923 1.00 98.75 98 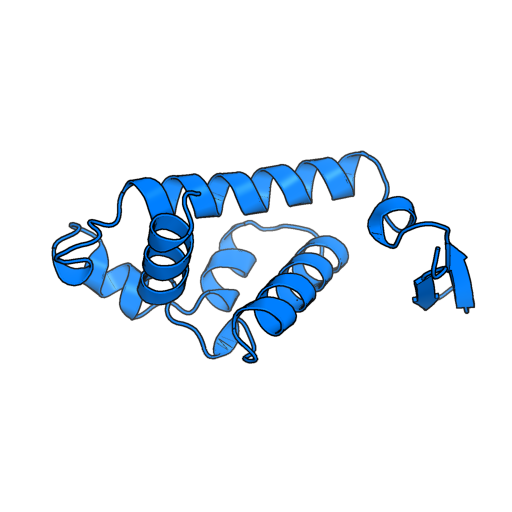LEU A C 1
ATOM 743 O O . LEU A 1 98 ? -4.471 -1.152 8.124 1.00 98.75 98 LEU A O 1
ATOM 747 N N . HIS A 1 99 ? -3.384 -3.118 8.242 1.00 98.38 99 HIS A N 1
ATOM 748 C CA . HIS A 1 99 ? -2.177 -2.555 8.844 1.00 98.38 99 HIS A CA 1
ATOM 749 C C . HIS A 1 99 ? -1.479 -1.564 7.904 1.00 98.38 99 HIS A C 1
ATOM 751 O O . HIS A 1 99 ? -1.136 -0.461 8.331 1.00 98.38 99 HIS A O 1
ATOM 757 N N . ALA A 1 100 ? -1.307 -1.931 6.631 1.00 98.44 100 ALA A N 1
ATOM 758 C CA . ALA A 1 100 ? -0.684 -1.061 5.637 1.00 98.44 100 ALA A CA 1
ATOM 759 C C . ALA A 1 100 ? -1.475 0.246 5.448 1.00 98.44 100 ALA A C 1
ATOM 761 O O . ALA A 1 100 ? -0.890 1.328 5.473 1.00 98.44 100 ALA A O 1
ATOM 762 N N . ALA A 1 101 ? -2.803 0.155 5.343 1.00 98.44 101 ALA A N 1
ATOM 763 C CA . ALA A 1 101 ? -3.695 1.304 5.214 1.00 98.44 101 ALA A CA 1
ATOM 764 C C . ALA A 1 101 ? -3.659 2.217 6.455 1.00 98.44 101 ALA A C 1
ATOM 766 O O . ALA A 1 101 ? -3.543 3.435 6.332 1.00 98.44 101 ALA A O 1
ATOM 767 N N . HIS A 1 102 ? -3.691 1.643 7.662 1.00 98.50 102 HIS A N 1
ATOM 768 C CA . HIS A 1 102 ? -3.563 2.405 8.907 1.00 98.50 102 HIS A CA 1
ATOM 769 C C . HIS A 1 102 ? -2.215 3.137 9.007 1.00 98.50 102 HIS A C 1
ATOM 771 O O . HIS A 1 102 ? -2.164 4.308 9.399 1.00 98.50 102 HIS A O 1
ATOM 777 N N . TYR A 1 103 ? -1.123 2.456 8.648 1.00 97.75 103 TYR A N 1
ATOM 778 C CA . TYR A 1 103 ? 0.215 3.041 8.651 1.00 97.75 103 TYR A CA 1
ATOM 779 C C . TYR A 1 103 ? 0.314 4.210 7.665 1.00 97.75 103 TYR A C 1
ATOM 781 O O . TYR A 1 103 ? 0.810 5.274 8.031 1.00 97.75 103 TYR A O 1
ATOM 789 N N . LEU A 1 104 ? -0.218 4.038 6.450 1.00 96.69 104 LEU A N 1
ATOM 790 C CA . LEU A 1 104 ? -0.242 5.080 5.424 1.00 96.69 104 LEU A CA 1
ATOM 791 C C . LEU A 1 104 ? -1.034 6.314 5.882 1.00 96.69 104 LEU A C 1
ATOM 793 O O . LEU A 1 104 ? -0.519 7.429 5.841 1.00 96.69 104 LEU A O 1
ATOM 797 N N . HIS A 1 105 ? -2.237 6.120 6.432 1.00 97.19 105 HIS A N 1
ATOM 798 C CA . HIS A 1 105 ? -3.034 7.230 6.966 1.00 97.19 105 HIS A CA 1
ATOM 799 C C . HIS A 1 105 ? -2.297 7.959 8.102 1.00 97.19 105 HIS A C 1
ATOM 801 O O . HIS A 1 105 ? -2.320 9.186 8.185 1.00 97.19 105 HIS A O 1
ATOM 807 N N . SER A 1 106 ? -1.570 7.224 8.948 1.00 95.25 106 SER A N 1
ATOM 808 C CA . SER A 1 106 ? -0.769 7.815 10.029 1.00 95.25 106 SER A CA 1
ATOM 809 C C . SER A 1 106 ? 0.388 8.686 9.516 1.00 95.25 106 SER A C 1
ATOM 811 O O . SER A 1 106 ? 0.853 9.566 10.241 1.00 95.25 106 SER A O 1
ATOM 813 N N . ALA A 1 107 ? 0.847 8.461 8.280 1.00 90.94 107 ALA A N 1
ATOM 814 C CA . ALA A 1 107 ? 1.894 9.238 7.619 1.00 90.94 107 ALA A CA 1
ATOM 815 C C . ALA A 1 107 ? 1.367 10.465 6.845 1.00 90.94 107 ALA A C 1
ATOM 817 O O . ALA A 1 107 ? 2.176 11.277 6.395 1.00 90.94 107 ALA A O 1
ATOM 818 N N . GLY A 1 108 ? 0.042 10.644 6.753 1.00 84.31 108 GLY A N 1
ATOM 819 C CA . GLY A 1 108 ? -0.593 11.802 6.114 1.00 84.31 108 GLY A CA 1
ATOM 820 C C . GLY A 1 108 ? -1.204 11.551 4.733 1.00 84.31 108 GLY A C 1
ATOM 821 O O . GLY A 1 108 ? -1.644 12.527 4.124 1.00 84.31 108 GLY A O 1
ATOM 822 N N . GLY A 1 109 ? -1.279 10.290 4.290 1.00 66.56 109 GLY A N 1
ATOM 823 C CA . GLY A 1 109 ? -1.691 9.929 2.928 1.00 66.56 109 GLY A CA 1
ATOM 824 C C . GLY A 1 109 ? -0.487 9.734 2.029 1.00 66.56 109 GLY A C 1
ATOM 825 O O . GLY A 1 109 ? 0.317 10.686 1.908 1.00 66.56 109 GLY A O 1
#

Foldseek 3Di:
DDWDWDQDPVGIDTHNDCVVVDDPVLVVLLVVLVVVLQVVLVQQDLVCSCPRPCNVVQQVDFQLNVVVVSVHDPVSVVVVQVVCCVVPVDGSRPHRSSRVSNVVVVVPD